Protein AF-A0A7C5S6C6-F1 (afdb_monomer)

Solvent-accessible surface area (backbone atoms only — not comparable to full-atom values): 8874 Å² total; per-residue (Å²): 137,64,98,47,70,66,60,49,56,52,47,63,72,29,75,69,45,47,55,55,56,76,77,46,96,75,89,85,84,85,87,82,75,48,66,77,82,87,80,60,65,90,79,46,71,88,75,78,67,47,77,83,57,88,95,56,56,65,34,73,47,80,46,71,74,88,77,58,76,91,49,47,67,64,48,60,70,44,45,65,63,51,51,62,52,54,76,68,41,70,48,61,75,45,78,46,72,45,57,93,47,98,93,43,60,67,22,36,43,34,34,22,56,28,62,66,41,50,50,55,48,53,52,51,52,51,50,55,50,45,48,74,76,42,60,84,62,78,82,116

Radius of gyration: 17.53 Å; Cα contacts (8 Å, |Δi|>4): 117; chains: 1; bounding box: 34×35×48 Å

Sequence (140 aa):
MWQNHDDALAFHSSPFFGRFIKNSIERYTVFLEPLSSRGSWSGFNNWEFSEPLPGNELICALTRATLRKRFLFRFWCLVPSVSAEHQNHRGLLFSKGIGEYPWFEQATFSIWEDFECLDEFAYWIIIILLQAFFPALNEF

Secondary structure (DSSP, 8-state):
--SSHHHHHHHHTSHHHHHHHHT-S------------SS-BTTB----PPPPPTT---EEEEE-----GGGHHHHHHHHHHHHHHHTTSTTEEEEEE-SSSTT----EEEEESSHHHHHHHHHHHHHHHHHHH-GGGTT-

Nearest PDB structures (foldseek):
  3fgv-assembly1_B  TM=6.335E-01  e=1.336E-02  Ruegeria pomeroyi DSS-3
  1iuj-assembly1_B  TM=5.568E-01  e=5.039E-01  Thermus thermophilus
  1n5v-assembly1_B  TM=5.322E-01  e=1.886E+00  Streptomyces coelicolor A3(2)
  7r6q-assembly1_N  TM=3.445E-01  e=3.198E+00  Saccharomyces cerevisiae BY4741
  8fkp-assembly1_L9  TM=3.193E-01  e=2.994E+00  Homo sapiens

Foldseek 3Di:
DDPDPVVVVVVCPDVVVVVVVVVDPDDDDDDDAAQDDDDADVNHDPHDHDDDDPPQFKDKDKAFDDDDPVCLVLVVVCCVVVVVVVVVQAFWPDKDQDDDDSVPSGIMITMGNHPVSVVVVVVVVVVVVCCSVPVVVPPD

pLDDT: mean 83.37, std 11.15, range [41.12, 95.25]

Mean predicted aligned error: 7.11 Å

Structure (mmCIF, N/CA/C/O backbone):
data_AF-A0A7C5S6C6-F1
#
_entry.id   AF-A0A7C5S6C6-F1
#
loop_
_atom_site.group_PDB
_atom_site.id
_atom_site.type_symbol
_atom_site.label_atom_id
_atom_site.label_alt_id
_atom_site.label_comp_id
_atom_site.label_asym_id
_atom_site.label_entity_id
_atom_site.label_seq_id
_atom_site.pdbx_PDB_ins_code
_atom_site.Cartn_x
_atom_site.Cartn_y
_atom_site.Cartn_z
_atom_site.occupancy
_atom_site.B_iso_or_equiv
_atom_site.auth_seq_id
_atom_site.auth_comp_id
_atom_site.auth_asym_id
_atom_site.auth_atom_id
_atom_site.pdbx_PDB_model_num
ATOM 1 N N . MET A 1 1 ? 10.878 3.342 -5.899 1.00 79.44 1 MET A N 1
ATOM 2 C CA . MET A 1 1 ? 10.131 4.292 -6.743 1.00 79.44 1 MET A CA 1
ATOM 3 C C . MET A 1 1 ? 10.914 4.466 -8.019 1.00 79.44 1 MET A C 1
ATOM 5 O O . MET A 1 1 ? 12.136 4.534 -7.943 1.00 79.44 1 MET A O 1
ATOM 9 N N . TRP A 1 2 ? 10.219 4.455 -9.145 1.00 87.62 2 TRP A N 1
ATOM 10 C CA . TRP A 1 2 ? 10.799 4.665 -10.467 1.00 87.62 2 TRP A CA 1
ATOM 11 C C . TRP A 1 2 ? 10.545 6.109 -10.886 1.00 87.62 2 TRP A C 1
ATOM 13 O O . TRP A 1 2 ? 9.558 6.688 -10.438 1.00 87.62 2 TRP A O 1
ATOM 23 N N . GLN A 1 3 ? 11.434 6.696 -11.687 1.00 84.94 3 GLN A N 1
ATOM 24 C CA . GLN A 1 3 ? 11.218 8.054 -12.198 1.00 84.94 3 GLN A CA 1
ATOM 25 C C . GLN A 1 3 ? 10.146 8.074 -13.289 1.00 84.94 3 GLN A C 1
ATOM 27 O O . GLN A 1 3 ? 9.438 9.059 -13.442 1.00 84.94 3 GLN A O 1
ATOM 32 N N . ASN A 1 4 ? 10.024 6.980 -14.039 1.00 87.50 4 ASN A N 1
ATOM 33 C CA . ASN A 1 4 ? 9.043 6.807 -15.099 1.00 87.50 4 ASN A CA 1
ATOM 34 C C . ASN A 1 4 ? 8.668 5.320 -15.246 1.00 87.50 4 ASN A C 1
ATOM 36 O O . ASN A 1 4 ? 9.261 4.435 -14.619 1.00 87.50 4 ASN A O 1
ATOM 40 N N . HIS A 1 5 ? 7.656 5.055 -16.071 1.00 88.19 5 HIS A N 1
ATOM 41 C CA . HIS A 1 5 ? 7.146 3.709 -16.318 1.00 88.19 5 HIS A CA 1
ATOM 42 C C . HIS A 1 5 ? 8.169 2.799 -17.024 1.00 88.19 5 HIS A C 1
ATOM 44 O O . HIS A 1 5 ? 8.272 1.617 -16.689 1.00 88.19 5 HIS A O 1
ATOM 50 N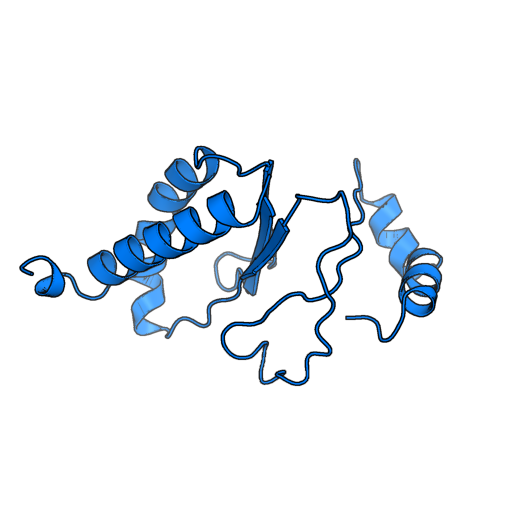 N . ASP A 1 6 ? 8.966 3.343 -17.945 1.00 92.62 6 ASP A N 1
ATOM 51 C CA . ASP A 1 6 ? 9.932 2.573 -18.736 1.00 92.62 6 ASP A CA 1
ATOM 52 C C . ASP A 1 6 ? 11.052 1.984 -17.869 1.00 92.62 6 ASP A C 1
ATOM 54 O O . ASP A 1 6 ? 11.424 0.820 -18.042 1.00 92.62 6 ASP A O 1
ATOM 58 N N . ASP A 1 7 ? 11.532 2.730 -16.870 1.00 93.38 7 ASP A N 1
ATOM 59 C CA . ASP A 1 7 ? 12.521 2.238 -15.906 1.00 93.38 7 ASP A CA 1
ATOM 60 C C . ASP A 1 7 ? 11.990 1.024 -15.124 1.00 93.38 7 ASP A C 1
ATOM 62 O O . ASP A 1 7 ? 12.716 0.054 -14.873 1.00 93.38 7 ASP A O 1
ATOM 66 N N . ALA A 1 8 ? 10.701 1.047 -14.769 1.00 92.56 8 ALA A N 1
ATOM 67 C CA . ALA A 1 8 ? 10.052 -0.063 -14.087 1.00 92.56 8 ALA A CA 1
ATOM 68 C C . ALA A 1 8 ? 9.987 -1.307 -14.989 1.00 92.56 8 ALA A C 1
ATOM 70 O O . ALA A 1 8 ? 10.337 -2.409 -14.558 1.00 92.56 8 ALA A O 1
ATOM 71 N N . LEU A 1 9 ? 9.608 -1.142 -16.259 1.00 92.56 9 LEU A N 1
ATOM 72 C CA . LEU A 1 9 ? 9.568 -2.235 -17.237 1.00 92.56 9 LEU A CA 1
ATOM 73 C C . LEU A 1 9 ? 10.962 -2.817 -17.521 1.00 92.56 9 LEU A C 1
ATOM 75 O O . LEU A 1 9 ? 11.128 -4.041 -17.609 1.00 92.56 9 LEU A O 1
ATOM 79 N N . ALA A 1 10 ? 11.982 -1.961 -17.605 1.00 94.00 10 ALA A N 1
ATOM 80 C CA . ALA A 1 10 ? 13.369 -2.378 -17.768 1.00 94.00 10 ALA A CA 1
ATOM 81 C C . ALA A 1 10 ? 13.839 -3.229 -16.577 1.00 94.00 10 ALA A C 1
ATOM 83 O O . ALA A 1 10 ? 14.442 -4.291 -16.765 1.00 94.00 10 ALA A O 1
ATOM 84 N N . PHE A 1 11 ? 13.500 -2.830 -15.347 1.00 93.31 11 PHE A N 1
ATOM 85 C CA . PHE A 1 11 ? 13.790 -3.628 -14.155 1.00 93.31 11 PHE A CA 1
ATOM 86 C C . PHE A 1 11 ? 13.070 -4.978 -14.160 1.00 93.31 11 PHE A C 1
ATOM 88 O O . PHE A 1 11 ? 13.689 -5.996 -13.842 1.00 93.31 11 PHE A O 1
ATOM 95 N N . HIS A 1 12 ? 11.799 -5.014 -14.562 1.00 91.62 12 HIS A N 1
ATOM 96 C CA . HIS A 1 12 ? 11.018 -6.252 -14.666 1.00 91.62 12 HIS A CA 1
ATOM 97 C C . HIS A 1 12 ? 11.630 -7.248 -15.658 1.00 91.62 12 HIS A C 1
ATOM 99 O O . HIS A 1 12 ? 11.553 -8.459 -15.457 1.00 91.62 12 HIS A O 1
ATOM 105 N N . SER A 1 13 ? 12.298 -6.743 -16.692 1.00 92.06 13 SER A N 1
ATOM 106 C CA . SER A 1 13 ? 13.000 -7.557 -17.690 1.00 92.06 13 SER A CA 1
ATOM 107 C C . SER A 1 13 ? 14.416 -7.963 -17.255 1.00 92.06 13 SER A C 1
ATOM 109 O O . SER A 1 13 ? 15.103 -8.700 -17.964 1.00 92.06 13 SER A O 1
ATOM 111 N N . SER A 1 14 ? 14.884 -7.499 -16.092 1.00 95.12 14 SER A N 1
ATOM 112 C CA . SER A 1 14 ? 16.253 -7.737 -15.642 1.00 95.12 14 SER A CA 1
ATOM 113 C C . SER A 1 14 ? 16.479 -9.175 -15.144 1.00 95.12 14 SER A C 1
ATOM 115 O O . SER A 1 14 ? 15.601 -9.784 -14.518 1.00 95.12 14 SER A O 1
ATOM 117 N N . PRO A 1 15 ? 17.708 -9.715 -15.283 1.00 94.50 15 PRO A N 1
ATOM 118 C CA . PRO A 1 15 ? 18.074 -10.997 -14.677 1.00 94.50 15 PRO A CA 1
ATOM 119 C C . PRO A 1 15 ? 17.927 -11.017 -13.148 1.00 94.50 15 PRO A C 1
ATOM 121 O O . PRO A 1 15 ? 17.750 -12.079 -12.549 1.00 94.50 15 PRO A O 1
ATOM 124 N N . PHE A 1 16 ? 18.018 -9.852 -12.496 1.00 93.69 16 PHE A N 1
ATOM 125 C CA . PHE A 1 16 ? 17.809 -9.723 -11.057 1.00 93.69 16 PHE A CA 1
ATOM 126 C C . PHE A 1 16 ? 16.352 -10.002 -10.688 1.00 93.69 16 PHE A C 1
ATOM 128 O O . PHE A 1 16 ? 16.106 -10.876 -9.858 1.00 93.69 16 PHE A O 1
ATOM 135 N N . PHE A 1 17 ? 15.398 -9.352 -11.358 1.00 92.62 17 PHE A N 1
ATOM 136 C CA . PHE A 1 17 ? 13.975 -9.604 -11.138 1.00 92.62 17 PHE A CA 1
ATOM 137 C C . PHE A 1 17 ? 13.584 -11.047 -11.494 1.00 92.62 17 PHE A C 1
ATOM 139 O O . PHE A 1 17 ? 12.826 -11.691 -10.767 1.00 92.62 17 PHE A O 1
ATOM 146 N N . GLY A 1 18 ? 14.215 -11.620 -12.525 1.00 92.88 18 GLY A N 1
ATOM 147 C CA . GLY A 1 18 ? 14.061 -13.031 -12.887 1.00 92.88 18 GLY A CA 1
ATOM 148 C C . GLY A 1 18 ? 14.354 -14.022 -11.748 1.00 92.88 18 GLY A C 1
ATOM 149 O O . GLY A 1 18 ? 13.773 -15.107 -11.726 1.00 92.88 18 GLY A O 1
ATOM 150 N N . ARG A 1 19 ? 15.197 -13.668 -10.765 1.00 92.88 19 ARG A N 1
ATOM 151 C CA . ARG A 1 19 ? 15.431 -14.505 -9.570 1.00 92.88 19 ARG A CA 1
ATOM 152 C C . ARG A 1 19 ? 14.219 -14.555 -8.642 1.00 92.88 19 ARG A C 1
ATOM 154 O O . ARG A 1 19 ? 13.921 -15.622 -8.116 1.00 92.88 19 ARG A O 1
ATOM 161 N N . PHE A 1 20 ? 13.505 -13.442 -8.478 1.00 90.25 20 PHE A N 1
ATOM 162 C CA . PHE A 1 20 ? 12.264 -13.408 -7.700 1.00 90.25 20 PHE A CA 1
ATOM 163 C C . PHE A 1 20 ? 11.174 -14.218 -8.390 1.00 90.25 20 PHE A C 1
ATOM 165 O O . PHE A 1 20 ? 10.506 -15.015 -7.741 1.00 90.25 20 PHE A O 1
ATOM 172 N N . ILE A 1 21 ? 11.068 -14.090 -9.719 1.00 92.06 21 ILE A N 1
ATOM 173 C CA . ILE A 1 21 ? 10.106 -14.858 -10.516 1.00 92.06 21 ILE A CA 1
ATOM 174 C C . ILE A 1 21 ? 10.303 -16.363 -10.312 1.00 92.06 21 ILE A C 1
ATOM 176 O O . ILE A 1 21 ? 9.337 -17.072 -10.043 1.00 92.06 21 ILE A O 1
ATOM 180 N N . LYS A 1 22 ? 11.548 -16.850 -10.380 1.00 93.25 22 LYS A N 1
ATOM 181 C CA . LYS A 1 22 ? 11.860 -18.278 -10.195 1.00 93.25 22 LYS A CA 1
ATOM 182 C C . LYS A 1 22 ? 11.470 -18.827 -8.819 1.00 93.25 22 LYS A C 1
ATOM 184 O O . LYS A 1 22 ? 11.183 -20.012 -8.719 1.00 93.25 22 LYS A O 1
ATOM 189 N N . ASN A 1 23 ? 11.454 -17.982 -7.790 1.00 91.12 23 ASN A N 1
ATOM 190 C CA . ASN A 1 23 ? 11.134 -18.363 -6.412 1.00 91.12 23 ASN A CA 1
ATOM 191 C C . ASN A 1 23 ? 9.693 -17.999 -6.010 1.00 91.12 23 ASN A C 1
ATOM 193 O O . ASN A 1 23 ? 9.383 -17.945 -4.822 1.00 91.12 23 ASN A O 1
ATOM 197 N N . SER A 1 24 ? 8.817 -17.722 -6.979 1.00 91.75 24 SER A N 1
ATOM 198 C CA . SER A 1 24 ? 7.428 -17.318 -6.739 1.00 91.75 24 SER A CA 1
ATOM 199 C C . SER A 1 24 ? 6.448 -18.308 -7.363 1.00 91.75 24 SER A C 1
ATOM 201 O O . SER A 1 24 ? 6.662 -18.775 -8.479 1.00 91.75 24 SER A O 1
ATOM 203 N N . ILE A 1 25 ? 5.366 -18.612 -6.644 1.00 93.06 25 ILE A N 1
ATOM 204 C CA . ILE A 1 25 ? 4.250 -19.427 -7.156 1.00 93.06 25 ILE A CA 1
ATOM 205 C C . ILE A 1 25 ? 3.249 -18.532 -7.896 1.00 93.06 25 ILE A C 1
ATOM 207 O O . ILE A 1 25 ? 2.711 -18.909 -8.932 1.00 93.06 25 ILE A O 1
ATOM 211 N N . GLU A 1 26 ? 3.050 -17.317 -7.392 1.00 91.00 26 GLU A N 1
ATOM 212 C CA . GLU A 1 26 ? 2.090 -16.352 -7.906 1.00 91.00 26 GLU A CA 1
ATOM 213 C C . GLU A 1 26 ? 2.679 -14.945 -7.829 1.00 91.00 26 GLU A C 1
ATOM 215 O O . GLU A 1 26 ? 3.522 -14.651 -6.973 1.00 91.00 26 GLU A O 1
ATOM 220 N N . ARG A 1 27 ? 2.281 -14.087 -8.771 1.00 88.56 27 ARG A N 1
ATOM 221 C CA . ARG A 1 27 ? 2.821 -12.737 -8.916 1.00 88.56 27 ARG A CA 1
ATOM 222 C C . ARG A 1 27 ? 1.744 -11.782 -9.386 1.00 88.56 27 ARG A C 1
ATOM 224 O O . ARG A 1 27 ? 1.111 -12.020 -10.409 1.00 88.56 27 ARG A O 1
ATOM 231 N N . TYR A 1 28 ? 1.675 -10.647 -8.709 1.00 88.56 28 TYR A N 1
ATOM 232 C CA . TYR A 1 28 ? 0.920 -9.483 -9.141 1.00 88.56 28 TYR A CA 1
ATOM 233 C C . TYR A 1 28 ? 1.848 -8.276 -9.146 1.00 88.56 28 TYR A C 1
ATOM 235 O O . TYR A 1 28 ? 2.742 -8.154 -8.309 1.00 88.56 28 TYR A O 1
ATOM 243 N N . THR A 1 29 ? 1.672 -7.402 -10.128 1.00 90.00 29 THR A N 1
ATOM 244 C CA . THR A 1 29 ? 2.381 -6.126 -10.216 1.00 90.00 29 THR A CA 1
ATOM 245 C C . THR A 1 29 ? 1.339 -5.034 -10.290 1.00 90.00 29 THR A C 1
ATOM 247 O O . THR A 1 29 ? 0.474 -5.075 -11.159 1.00 90.00 29 THR A O 1
ATOM 250 N N . VAL A 1 30 ? 1.447 -4.067 -9.387 1.00 90.12 30 VAL A N 1
ATOM 251 C CA . VAL A 1 30 ? 0.588 -2.889 -9.367 1.00 90.12 30 VAL A CA 1
ATOM 252 C C . VAL A 1 30 ? 1.466 -1.684 -9.671 1.00 90.12 30 VAL A C 1
ATOM 254 O O . VAL A 1 30 ? 2.443 -1.432 -8.964 1.00 90.12 30 VAL A O 1
ATOM 257 N N . PHE A 1 31 ? 1.136 -0.970 -10.743 1.00 90.00 31 PHE A N 1
ATOM 258 C CA . PHE A 1 31 ? 1.732 0.325 -11.049 1.00 90.00 31 PHE A CA 1
ATOM 259 C C . PHE A 1 31 ? 0.869 1.404 -10.415 1.00 90.00 31 PHE A C 1
ATOM 261 O O . PHE A 1 31 ? -0.353 1.361 -10.525 1.00 90.00 31 PHE A O 1
ATOM 268 N N . LEU A 1 32 ? 1.512 2.328 -9.710 1.00 91.12 32 LEU A N 1
ATOM 269 C CA . LEU A 1 32 ? 0.838 3.319 -8.887 1.00 91.12 32 LEU A CA 1
ATOM 270 C C . LEU A 1 32 ? 1.378 4.699 -9.199 1.00 91.12 32 LEU A C 1
ATOM 272 O O . LEU A 1 32 ? 2.593 4.885 -9.288 1.00 91.12 32 LEU A O 1
ATOM 276 N N . GLU A 1 33 ? 0.458 5.648 -9.270 1.00 89.94 33 GLU A N 1
ATOM 277 C CA . GLU A 1 33 ? 0.753 7.070 -9.260 1.00 89.94 33 GLU A CA 1
ATOM 278 C C . GLU A 1 33 ? 0.345 7.640 -7.899 1.00 89.94 33 GLU A C 1
ATOM 280 O O . GLU A 1 33 ? -0.705 7.268 -7.360 1.00 89.94 33 GLU A O 1
ATOM 285 N N . PRO A 1 34 ? 1.181 8.483 -7.276 1.00 92.38 34 PRO A N 1
ATOM 286 C CA . PRO A 1 34 ? 0.857 9.032 -5.973 1.00 92.38 34 PRO A CA 1
ATOM 287 C C . PRO A 1 34 ? -0.285 10.045 -6.115 1.00 92.38 34 PRO A C 1
ATOM 289 O O . PRO A 1 34 ? -0.167 11.026 -6.839 1.00 92.38 34 PRO A O 1
ATOM 292 N N . LEU A 1 35 ? -1.374 9.835 -5.378 1.00 93.06 35 LEU A N 1
ATOM 293 C CA . LEU A 1 35 ? -2.499 10.782 -5.325 1.00 93.06 35 LEU A CA 1
ATOM 294 C C . LEU A 1 35 ? -2.359 11.773 -4.164 1.00 93.06 35 LEU A C 1
ATOM 296 O O . LEU A 1 35 ? -2.750 12.931 -4.248 1.00 93.06 35 LEU A O 1
ATOM 300 N N . SER A 1 36 ? -1.810 11.311 -3.041 1.00 91.56 36 SER A N 1
ATOM 301 C CA . SER A 1 36 ? -1.583 12.135 -1.856 1.00 91.56 36 SER A CA 1
ATOM 302 C C . SER A 1 36 ? -0.530 11.508 -0.944 1.00 91.56 36 SER A C 1
ATOM 304 O O . SER A 1 36 ? -0.182 10.333 -1.070 1.00 91.56 36 SER A O 1
ATOM 306 N N . SER A 1 37 ? -0.009 12.298 -0.005 1.00 90.88 37 SER A N 1
ATOM 307 C CA . SER A 1 37 ? 0.879 11.820 1.055 1.00 90.88 37 SER A CA 1
ATOM 308 C C . SER A 1 37 ? 0.550 12.522 2.363 1.00 90.88 37 SER A C 1
ATOM 310 O O . SER A 1 37 ? 0.322 13.730 2.396 1.00 90.88 37 SER A O 1
ATOM 312 N N . ARG A 1 38 ? 0.596 11.772 3.465 1.00 87.50 38 ARG A N 1
ATOM 313 C CA . ARG A 1 38 ? 0.538 12.308 4.828 1.00 87.50 38 ARG A CA 1
ATOM 314 C C . ARG A 1 38 ? 1.870 12.019 5.522 1.00 87.50 38 ARG A C 1
ATOM 316 O O . ARG A 1 38 ? 2.259 10.865 5.676 1.00 87.50 38 ARG A O 1
ATOM 323 N N . GLY A 1 39 ? 2.577 13.070 5.939 1.00 84.88 39 GLY A N 1
ATOM 324 C CA . GLY A 1 39 ? 3.922 12.958 6.515 1.00 84.8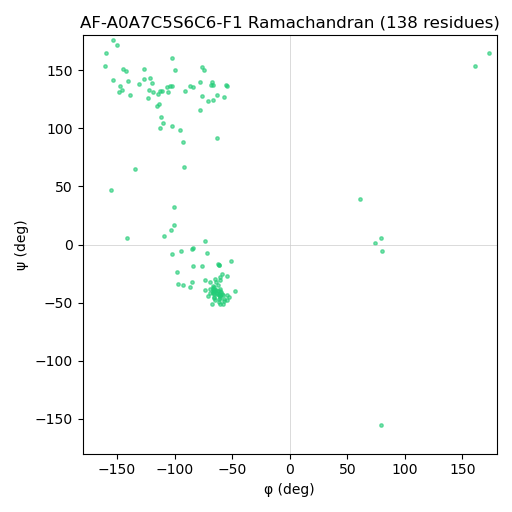8 39 GLY A CA 1
ATOM 325 C C . GLY A 1 39 ? 5.022 12.777 5.462 1.00 84.88 39 GLY A C 1
ATOM 326 O O . GLY A 1 39 ? 4.870 13.200 4.317 1.00 84.88 39 GLY A O 1
ATOM 327 N N . SER A 1 40 ? 6.149 12.180 5.865 1.00 81.50 40 SER A N 1
ATOM 328 C CA . SER A 1 40 ? 7.291 11.915 4.983 1.00 81.50 40 SER A CA 1
ATOM 329 C C . SER A 1 40 ? 7.632 10.430 4.920 1.00 81.50 40 SER A C 1
ATOM 331 O O . SER A 1 40 ? 7.588 9.696 5.912 1.00 81.50 40 SER A O 1
ATOM 333 N N . TRP A 1 41 ? 8.038 9.984 3.738 1.00 81.19 41 TRP A N 1
ATOM 334 C CA . TRP A 1 41 ? 8.490 8.626 3.492 1.00 81.19 41 TRP A CA 1
ATOM 335 C C . TRP A 1 41 ? 10.011 8.540 3.651 1.00 81.19 41 TRP A C 1
ATOM 337 O O . TRP A 1 41 ? 10.777 8.712 2.716 1.00 81.19 41 TRP A O 1
ATOM 347 N N . SER A 1 42 ? 10.496 8.295 4.864 1.00 78.44 42 SER A N 1
ATOM 348 C CA . SER A 1 42 ? 11.941 8.260 5.200 1.00 78.44 42 SER A CA 1
ATOM 349 C C . SER A 1 42 ? 12.614 9.597 4.927 1.00 78.44 42 SER A C 1
ATOM 351 O O . SER A 1 42 ? 13.733 9.648 4.432 1.00 78.44 42 SER A O 1
ATOM 353 N N . GLY A 1 43 ? 11.911 10.689 5.224 1.00 81.12 43 GLY A N 1
ATOM 354 C CA . GLY A 1 43 ? 12.374 12.028 4.879 1.00 81.12 43 GLY A CA 1
ATOM 355 C C . GLY A 1 43 ? 12.121 12.417 3.422 1.00 81.12 43 GLY A C 1
ATOM 356 O O . GLY A 1 43 ? 12.320 13.577 3.091 1.00 81.12 43 GLY A O 1
ATOM 357 N N . PHE A 1 44 ? 11.625 11.513 2.570 1.00 83.50 44 PHE A N 1
ATOM 358 C CA . PHE A 1 44 ? 11.135 11.874 1.243 1.00 83.50 44 PHE A CA 1
ATOM 359 C C . PHE A 1 44 ? 9.760 12.546 1.340 1.00 83.50 44 PHE A C 1
ATOM 361 O O . PHE A 1 44 ? 8.836 12.006 1.952 1.00 83.50 44 PHE A O 1
ATOM 368 N N . ASN A 1 45 ? 9.626 13.721 0.736 1.00 84.00 45 ASN A N 1
ATOM 369 C CA . ASN A 1 45 ? 8.395 14.514 0.694 1.00 84.00 45 ASN A CA 1
ATOM 370 C C . ASN A 1 45 ? 8.168 15.216 -0.659 1.00 84.00 45 ASN A C 1
ATOM 372 O O . ASN A 1 45 ? 7.207 15.969 -0.789 1.00 84.00 45 ASN A O 1
ATOM 376 N N . ASN A 1 46 ? 9.018 14.958 -1.655 1.00 88.56 46 ASN A N 1
ATOM 377 C CA . ASN A 1 46 ? 8.964 15.597 -2.970 1.00 88.56 46 ASN A CA 1
ATOM 378 C C . ASN A 1 46 ? 8.121 14.757 -3.934 1.00 88.56 46 ASN A C 1
ATOM 380 O O . ASN A 1 46 ? 8.649 14.139 -4.855 1.00 88.56 46 ASN A O 1
ATOM 384 N N . TRP A 1 47 ? 6.822 14.674 -3.663 1.00 87.75 47 TRP A N 1
ATOM 385 C CA . TRP A 1 47 ? 5.880 13.940 -4.503 1.00 87.75 47 TRP A CA 1
ATOM 386 C C . TRP A 1 47 ? 5.402 14.798 -5.674 1.00 87.75 47 TRP A C 1
ATOM 388 O O . TRP A 1 47 ? 5.025 15.953 -5.483 1.00 87.75 47 TRP A O 1
ATOM 398 N N . GLU A 1 48 ? 5.363 14.206 -6.863 1.00 90.38 48 GLU A N 1
ATOM 399 C CA . GLU A 1 48 ? 4.617 14.727 -8.008 1.00 90.38 48 GLU A CA 1
ATOM 400 C C . GLU A 1 48 ? 3.261 14.025 -8.020 1.00 90.38 48 GLU A C 1
ATOM 402 O O . GLU A 1 48 ? 3.182 12.863 -8.406 1.00 90.38 48 GLU A O 1
ATOM 407 N N . PHE A 1 49 ? 2.224 14.681 -7.491 1.00 92.62 49 PHE A N 1
ATOM 408 C CA . PHE A 1 49 ? 0.899 14.071 -7.390 1.00 92.62 49 PHE A CA 1
ATOM 409 C C . PHE A 1 49 ? 0.168 14.083 -8.734 1.00 92.62 49 PHE A C 1
ATOM 411 O O . PHE A 1 49 ? 0.202 15.083 -9.452 1.00 92.62 49 PHE A O 1
ATOM 418 N N . SER A 1 50 ? -0.518 12.981 -9.022 1.00 90.81 50 SER A N 1
ATOM 419 C CA . SER A 1 50 ? -1.406 12.831 -10.173 1.00 90.81 50 SER A CA 1
ATOM 420 C C . SER A 1 50 ? -2.868 12.961 -9.754 1.00 90.81 50 SER A C 1
ATOM 422 O O . SER A 1 50 ? -3.225 12.754 -8.593 1.00 90.81 50 SER A O 1
ATOM 424 N N . GLU A 1 51 ? -3.726 13.248 -10.728 1.00 90.44 51 GLU A N 1
ATOM 425 C CA . GLU A 1 51 ? -5.173 13.123 -10.564 1.00 90.44 51 GLU A CA 1
ATOM 426 C C . GLU A 1 51 ? -5.605 11.647 -10.621 1.00 90.44 51 GLU A C 1
ATOM 428 O O . GLU A 1 51 ? -4.949 10.837 -11.287 1.00 90.44 51 GLU A O 1
ATOM 433 N N . PRO A 1 52 ? -6.719 11.272 -9.968 1.00 86.88 52 PRO A N 1
ATOM 434 C CA . PRO A 1 52 ? -7.280 9.933 -10.091 1.00 86.88 52 PRO A CA 1
ATOM 435 C C . PRO A 1 52 ? -7.551 9.560 -11.552 1.00 86.88 52 PRO A C 1
ATOM 437 O O . PRO A 1 52 ? -8.086 10.352 -12.332 1.00 86.88 52 PRO A O 1
ATOM 440 N N . LEU A 1 53 ? -7.211 8.323 -11.920 1.00 86.31 53 LEU A N 1
ATOM 441 C CA . LEU A 1 53 ? -7.472 7.808 -13.260 1.00 86.31 53 LEU A CA 1
ATOM 442 C C . LEU A 1 53 ? -8.992 7.684 -13.486 1.00 86.31 53 LEU A C 1
ATOM 444 O O . LEU A 1 53 ? -9.660 6.985 -12.720 1.00 86.31 53 LEU A O 1
ATOM 448 N N . PRO A 1 54 ? -9.557 8.305 -14.540 1.00 87.19 54 PRO A N 1
ATOM 449 C CA . PRO A 1 54 ? -10.988 8.222 -14.810 1.00 87.19 54 PRO A CA 1
ATOM 450 C C . PRO A 1 54 ? -11.461 6.770 -14.955 1.00 87.19 54 PRO A C 1
ATOM 452 O O . PRO A 1 54 ? -10.921 6.012 -15.760 1.00 87.19 54 PRO A O 1
ATOM 455 N N . GLY A 1 55 ? -12.489 6.394 -14.191 1.00 88.12 55 GLY A N 1
ATOM 456 C CA . GLY A 1 55 ? -13.062 5.044 -14.208 1.00 88.12 55 GLY A CA 1
ATOM 457 C C . GLY A 1 55 ? -12.285 3.993 -13.408 1.00 88.12 55 GLY A C 1
ATOM 458 O O . GLY A 1 55 ? -12.653 2.822 -13.460 1.00 88.12 55 GLY A O 1
ATOM 459 N N . ASN A 1 56 ? -11.236 4.381 -12.675 1.00 88.81 56 ASN A N 1
ATOM 460 C CA . ASN A 1 56 ? -10.573 3.518 -11.704 1.00 88.81 56 ASN A CA 1
ATOM 461 C C . ASN A 1 56 ? -10.849 4.019 -10.283 1.00 88.81 56 ASN A C 1
ATOM 463 O O . ASN A 1 56 ? -10.270 5.010 -9.844 1.00 88.81 56 ASN A O 1
ATOM 467 N N . GLU A 1 57 ? -11.729 3.318 -9.577 1.00 90.19 57 GLU A N 1
ATOM 468 C CA . GLU A 1 57 ? -12.096 3.648 -8.197 1.00 90.19 57 GLU A CA 1
ATOM 469 C C . GLU A 1 57 ? -11.104 3.063 -7.184 1.00 90.19 57 GLU A C 1
ATOM 471 O O . GLU A 1 57 ? -10.992 3.580 -6.078 1.00 90.19 57 GLU A O 1
ATOM 476 N N . LEU A 1 58 ? -10.307 2.060 -7.579 1.00 94.38 58 LEU A N 1
ATOM 477 C CA . LEU A 1 58 ? -9.399 1.371 -6.669 1.00 94.38 58 LEU A CA 1
ATOM 478 C C . LEU A 1 58 ? -8.336 2.310 -6.107 1.00 94.38 58 LEU A C 1
ATOM 480 O O . LEU A 1 58 ? -7.559 2.924 -6.846 1.00 94.38 58 LEU A O 1
ATOM 484 N N . ILE A 1 59 ? -8.209 2.309 -4.782 1.00 94.56 59 ILE A N 1
ATOM 485 C CA . ILE A 1 59 ? -7.186 3.077 -4.079 1.00 94.56 59 ILE A CA 1
ATOM 486 C C . ILE A 1 59 ? -6.179 2.143 -3.428 1.00 94.56 59 ILE A C 1
ATOM 488 O O . ILE A 1 59 ? -6.516 1.197 -2.721 1.00 94.56 59 ILE A O 1
ATOM 492 N N . CYS A 1 60 ? -4.901 2.442 -3.634 1.00 94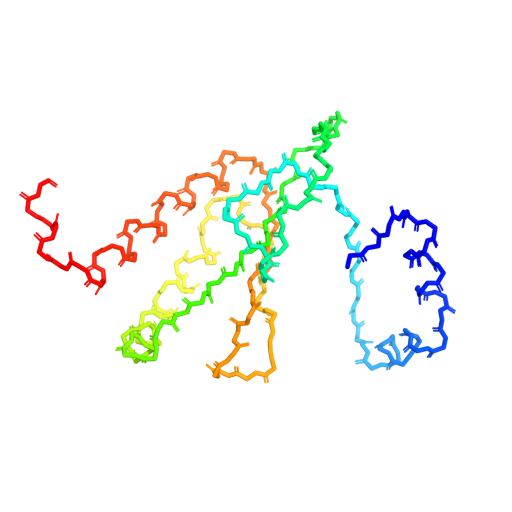.88 60 CYS A N 1
ATOM 493 C CA . CYS A 1 60 ? -3.817 1.764 -2.943 1.00 94.88 60 CYS A CA 1
ATOM 494 C C . CYS A 1 60 ? -3.222 2.676 -1.873 1.00 94.88 60 CYS A C 1
ATOM 496 O O . CYS A 1 60 ? -2.856 3.817 -2.150 1.00 94.88 60 CYS A O 1
ATOM 498 N N . ALA A 1 61 ? -3.063 2.151 -0.660 1.00 93.25 61 ALA A N 1
ATOM 499 C CA . ALA A 1 61 ? -2.417 2.856 0.437 1.00 93.25 61 ALA A CA 1
ATOM 500 C C . ALA A 1 61 ? -1.116 2.159 0.832 1.00 93.25 61 ALA A C 1
ATOM 502 O O . ALA A 1 61 ? -1.084 0.948 1.080 1.00 93.25 61 ALA A O 1
ATOM 503 N N . LEU A 1 62 ? -0.047 2.951 0.913 1.00 90.88 62 LEU A N 1
ATOM 504 C CA . LEU A 1 62 ? 1.249 2.535 1.425 1.00 90.88 62 LEU A CA 1
ATOM 505 C C . LEU A 1 62 ? 1.520 3.276 2.738 1.00 90.88 62 LEU A C 1
ATOM 507 O O . LEU A 1 62 ? 1.921 4.439 2.752 1.00 90.88 62 LEU A O 1
ATOM 511 N N . THR A 1 63 ? 1.296 2.588 3.851 1.00 86.50 63 THR A N 1
ATOM 512 C CA . THR A 1 63 ? 1.378 3.168 5.193 1.00 86.50 63 THR A CA 1
ATOM 513 C C . THR A 1 63 ? 2.663 2.737 5.858 1.00 86.50 63 THR A C 1
ATOM 515 O O . THR A 1 63 ? 3.014 1.562 5.832 1.00 86.50 63 THR A O 1
ATOM 518 N N . ARG A 1 64 ? 3.364 3.657 6.517 1.00 84.12 64 ARG A N 1
ATOM 519 C CA . ARG A 1 64 ? 4.548 3.302 7.294 1.00 84.12 64 ARG A CA 1
ATOM 520 C C . ARG A 1 64 ? 4.592 4.046 8.612 1.00 84.12 64 ARG A C 1
ATOM 522 O O . ARG A 1 64 ? 4.519 5.270 8.642 1.00 84.12 64 ARG A O 1
ATOM 529 N N . ALA A 1 65 ? 4.782 3.299 9.693 1.00 76.25 65 ALA A N 1
ATOM 530 C CA . ALA A 1 65 ? 4.886 3.841 11.037 1.00 76.25 65 ALA A CA 1
ATOM 531 C C . ALA A 1 65 ? 6.309 3.680 11.580 1.00 76.25 65 ALA A C 1
ATOM 533 O O . ALA A 1 65 ? 6.884 2.593 11.548 1.00 76.25 65 ALA A O 1
ATOM 534 N N . THR A 1 66 ? 6.863 4.759 12.138 1.00 74.06 66 THR A N 1
ATOM 535 C CA . THR A 1 66 ? 8.083 4.694 12.951 1.00 74.06 66 THR A CA 1
ATOM 536 C C . THR A 1 66 ? 7.687 4.770 14.418 1.00 74.06 66 THR A C 1
ATOM 538 O O . THR A 1 66 ? 7.396 5.845 14.945 1.00 74.06 66 THR A O 1
ATOM 541 N N . LEU A 1 67 ? 7.676 3.626 15.099 1.00 73.75 67 LEU A N 1
ATOM 542 C CA . LEU A 1 67 ? 7.336 3.559 16.517 1.00 73.75 67 LEU A CA 1
ATOM 543 C C . LEU A 1 67 ? 8.569 3.807 17.387 1.00 73.75 67 LEU A C 1
ATOM 545 O O . LEU A 1 67 ? 9.649 3.259 17.161 1.00 73.75 67 LEU A O 1
ATOM 549 N N . ARG A 1 68 ? 8.413 4.616 18.442 1.00 76.88 68 ARG A N 1
ATOM 550 C CA . ARG A 1 68 ? 9.464 4.741 19.464 1.00 76.88 68 ARG A CA 1
ATOM 551 C C . ARG A 1 68 ? 9.575 3.421 20.225 1.00 76.88 68 ARG A C 1
ATOM 553 O O . ARG A 1 68 ? 8.556 2.864 20.620 1.00 76.88 68 ARG A O 1
ATOM 560 N N . LYS A 1 69 ? 10.803 2.985 20.536 1.00 77.19 69 LYS A N 1
ATOM 561 C CA . LYS A 1 69 ? 11.085 1.687 21.188 1.00 77.19 69 LYS A CA 1
ATOM 562 C C . LYS A 1 69 ? 10.209 1.392 22.414 1.00 77.19 69 LYS A C 1
ATOM 564 O O . LYS A 1 69 ? 9.717 0.282 22.560 1.00 77.19 69 LYS A O 1
ATOM 569 N N . ARG A 1 70 ? 9.951 2.405 23.251 1.00 81.88 70 ARG A N 1
ATOM 570 C CA . ARG A 1 70 ? 9.105 2.290 24.457 1.00 81.88 70 ARG A CA 1
ATOM 571 C C . ARG A 1 70 ? 7.643 1.897 24.191 1.00 81.88 70 ARG A C 1
ATOM 573 O O . ARG A 1 70 ? 6.957 1.490 25.117 1.00 81.88 70 ARG A O 1
ATOM 580 N N . PHE A 1 71 ? 7.162 2.047 22.958 1.00 77.69 71 PHE A N 1
ATOM 581 C CA . PHE A 1 71 ? 5.789 1.735 22.557 1.00 77.69 71 PHE A CA 1
ATOM 582 C C . PHE A 1 71 ? 5.663 0.399 21.814 1.00 77.69 71 PHE A C 1
ATOM 584 O O . PHE A 1 71 ? 4.543 -0.058 21.613 1.00 77.69 71 PHE A O 1
ATOM 591 N N . LEU A 1 72 ? 6.780 -0.249 21.454 1.00 77.06 72 LEU A N 1
ATOM 592 C CA . LEU A 1 72 ? 6.778 -1.479 20.652 1.00 77.06 72 LEU A CA 1
ATOM 593 C C . LEU A 1 72 ? 6.024 -2.624 21.327 1.00 77.06 72 LEU A C 1
ATOM 595 O O . LEU A 1 72 ? 5.224 -3.282 20.678 1.00 77.06 72 LEU A O 1
ATOM 599 N N . PHE A 1 73 ? 6.221 -2.823 22.633 1.00 80.12 73 PHE A N 1
ATOM 600 C CA .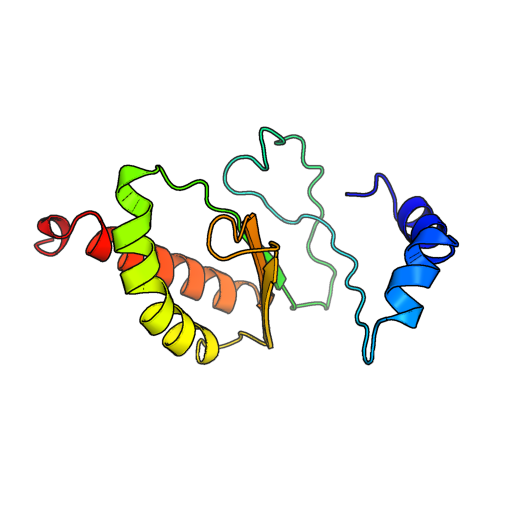 PHE A 1 73 ? 5.543 -3.902 23.353 1.00 80.12 73 PHE A CA 1
ATOM 601 C C . PHE A 1 73 ? 4.017 -3.742 23.325 1.00 80.12 73 PHE A C 1
ATOM 603 O O . PHE A 1 73 ? 3.305 -4.662 22.937 1.00 80.12 73 PHE A O 1
ATOM 610 N N . ARG A 1 74 ? 3.511 -2.547 23.666 1.00 78.75 74 ARG A N 1
ATOM 611 C CA . ARG A 1 74 ? 2.067 -2.255 23.631 1.00 78.75 74 ARG A CA 1
ATOM 612 C C . ARG A 1 74 ? 1.509 -2.369 22.216 1.00 78.75 74 ARG A C 1
ATOM 614 O O . ARG A 1 74 ? 0.426 -2.913 22.049 1.00 78.75 74 ARG A O 1
ATOM 621 N N . PHE A 1 75 ? 2.260 -1.901 21.218 1.00 77.62 75 PHE A N 1
ATOM 622 C CA . PHE A 1 75 ? 1.891 -2.063 19.817 1.00 77.62 75 PHE A CA 1
ATOM 623 C C . PHE A 1 75 ? 1.733 -3.543 19.455 1.00 77.62 75 PHE A C 1
ATOM 625 O O . PHE A 1 75 ? 0.680 -3.932 18.970 1.00 77.62 75 PHE A O 1
ATOM 632 N N . TRP A 1 76 ? 2.718 -4.390 19.761 1.00 77.00 76 TRP A N 1
ATOM 633 C CA . TRP A 1 76 ? 2.659 -5.820 19.443 1.00 77.00 76 TRP A CA 1
ATOM 634 C C . TRP A 1 76 ? 1.551 -6.575 20.166 1.00 77.00 76 TRP A C 1
ATOM 636 O O . TRP A 1 76 ? 1.000 -7.505 19.591 1.00 77.00 76 TRP A O 1
ATOM 646 N N . CYS A 1 77 ? 1.185 -6.180 21.386 1.00 79.75 77 CYS A N 1
ATOM 647 C CA . CYS A 1 77 ? 0.003 -6.739 22.043 1.00 79.75 77 CYS A CA 1
ATOM 648 C C . CYS A 1 77 ? -1.301 -6.379 21.310 1.00 79.75 77 CYS A C 1
ATOM 650 O O . CYS A 1 77 ? -2.253 -7.148 21.370 1.00 79.75 77 CYS A O 1
ATOM 652 N N . LEU A 1 78 ? -1.340 -5.230 20.629 1.00 77.56 78 LEU A N 1
ATOM 653 C CA . LEU A 1 78 ? -2.508 -4.728 19.904 1.00 77.56 78 LEU A CA 1
ATOM 654 C C . LEU A 1 78 ? -2.631 -5.302 18.483 1.00 77.56 78 LEU A C 1
ATOM 656 O O . LEU A 1 78 ? -3.737 -5.475 17.979 1.00 77.56 78 LEU A O 1
ATOM 660 N N . VAL A 1 79 ? -1.501 -5.588 17.822 1.00 74.12 79 VAL A N 1
ATOM 661 C CA . VAL A 1 79 ? -1.467 -6.035 16.416 1.00 74.12 79 VAL A CA 1
ATOM 662 C C . VAL A 1 79 ? -2.384 -7.237 16.144 1.00 74.12 79 VAL A C 1
ATOM 664 O O . VAL A 1 79 ? -3.105 -7.175 15.152 1.00 74.12 79 VAL A O 1
ATOM 667 N N . PRO A 1 80 ? -2.428 -8.305 16.968 1.00 73.25 80 PRO A N 1
ATOM 668 C CA . PRO A 1 80 ? -3.273 -9.461 16.678 1.00 73.25 80 PRO A CA 1
ATOM 669 C C . PRO A 1 80 ? -4.765 -9.123 16.601 1.00 73.25 80 PRO A C 1
ATOM 671 O O . PRO A 1 80 ? -5.434 -9.570 15.672 1.00 73.25 80 PRO A O 1
ATOM 674 N N . SER A 1 81 ? -5.283 -8.319 17.538 1.00 76.75 81 SER A N 1
ATOM 675 C CA . SER A 1 81 ? -6.703 -7.947 17.554 1.00 76.75 81 SER A CA 1
ATOM 676 C C . SER A 1 81 ? -7.043 -7.000 16.408 1.00 76.75 81 SER A C 1
ATOM 678 O O . SER A 1 81 ? -8.013 -7.227 15.694 1.00 76.75 81 SER A O 1
ATOM 680 N N . VAL A 1 82 ? -6.196 -5.994 16.174 1.00 74.69 82 VAL A N 1
ATOM 681 C CA . VAL A 1 82 ? -6.384 -5.029 15.083 1.00 74.69 82 VAL A CA 1
ATOM 682 C C . VAL A 1 82 ? -6.281 -5.705 13.721 1.00 74.69 82 VAL A C 1
ATOM 684 O O . VAL A 1 82 ? -7.059 -5.392 12.835 1.00 74.69 82 VAL A O 1
ATOM 687 N N . SER A 1 83 ? -5.359 -6.652 13.541 1.00 71.00 83 SER A N 1
ATOM 688 C CA . SER A 1 83 ? -5.194 -7.388 12.282 1.00 71.00 83 SER A CA 1
ATOM 689 C C . SER A 1 83 ? -6.399 -8.280 11.969 1.00 71.00 83 SER A C 1
ATOM 691 O O . SER A 1 83 ? -6.809 -8.375 10.813 1.00 71.00 83 SER A O 1
ATOM 693 N N . ALA A 1 84 ? -7.001 -8.901 12.990 1.00 73.81 84 ALA A N 1
ATOM 694 C CA . ALA A 1 84 ? -8.218 -9.694 12.822 1.00 73.81 84 ALA A CA 1
ATOM 695 C C . ALA A 1 84 ? -9.424 -8.828 12.419 1.00 73.81 84 ALA A C 1
ATOM 697 O O . ALA A 1 84 ? -10.221 -9.231 11.573 1.00 73.81 84 ALA A O 1
ATOM 698 N N . GLU A 1 85 ? -9.547 -7.631 12.993 1.00 75.12 85 GLU A N 1
ATOM 699 C CA . GLU A 1 85 ? -10.609 -6.680 12.649 1.00 75.12 85 GLU A CA 1
ATOM 700 C C . GLU A 1 85 ? -10.367 -6.029 11.276 1.00 75.12 85 GLU A C 1
ATOM 702 O O . GLU A 1 85 ? -11.287 -5.931 10.468 1.00 75.12 85 GLU A O 1
ATOM 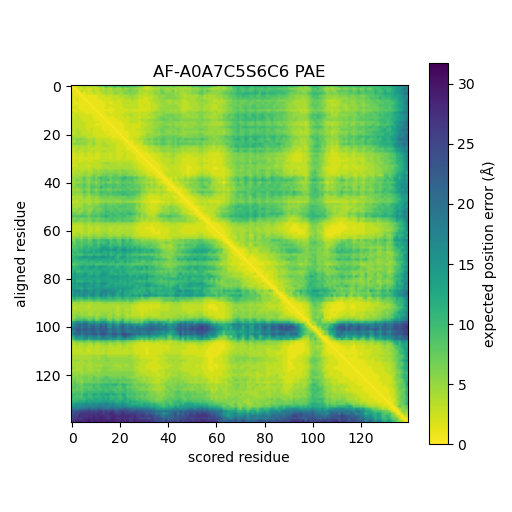707 N N . HIS A 1 86 ? -9.105 -5.713 10.960 1.00 71.25 86 HIS A N 1
ATOM 708 C CA . HIS A 1 86 ? -8.659 -5.149 9.680 1.00 71.25 86 HIS A CA 1
ATOM 709 C C . HIS A 1 86 ? -9.081 -6.000 8.482 1.00 71.25 86 HIS A C 1
ATOM 711 O O . HIS A 1 86 ? -9.587 -5.469 7.501 1.00 71.25 86 HIS A O 1
ATOM 717 N N . GLN A 1 87 ? -8.941 -7.326 8.571 1.00 71.06 87 GLN A N 1
ATOM 718 C CA . GLN A 1 87 ? -9.317 -8.242 7.484 1.00 71.06 87 GLN A CA 1
ATOM 719 C C . GLN A 1 87 ? -10.811 -8.214 7.131 1.00 71.06 87 GLN A C 1
ATOM 721 O O . GLN A 1 87 ? -11.178 -8.686 6.060 1.00 71.06 87 GLN A O 1
ATOM 726 N N . ASN A 1 88 ? -11.658 -7.674 8.009 1.00 76.44 88 ASN A N 1
ATOM 727 C CA . ASN A 1 88 ? -13.104 -7.603 7.816 1.00 76.44 88 ASN A CA 1
ATOM 728 C C . ASN A 1 88 ? -13.597 -6.174 7.543 1.00 76.44 88 ASN A C 1
ATOM 730 O O . ASN A 1 88 ? -14.808 -5.948 7.515 1.00 76.44 88 ASN A O 1
ATOM 734 N N . HIS A 1 89 ? -12.692 -5.205 7.364 1.00 82.56 89 HIS A N 1
ATOM 735 C CA . HIS A 1 89 ? -13.097 -3.835 7.082 1.00 82.56 89 HIS A CA 1
ATOM 736 C C . HIS A 1 89 ? -13.725 -3.740 5.690 1.00 82.56 89 HIS A C 1
ATOM 738 O O . HIS A 1 89 ? -13.233 -4.321 4.719 1.00 82.56 89 HIS A O 1
ATOM 744 N N . ARG A 1 90 ? -14.820 -2.984 5.595 1.00 89.44 90 ARG A N 1
ATOM 745 C CA . ARG A 1 90 ? -15.519 -2.750 4.332 1.00 89.44 90 ARG A CA 1
ATOM 746 C C . ARG A 1 90 ? -14.550 -2.195 3.284 1.00 89.44 90 ARG A C 1
ATOM 748 O O . ARG A 1 90 ? -13.739 -1.324 3.596 1.00 89.44 90 ARG A O 1
ATOM 755 N N . GLY A 1 91 ? -14.648 -2.729 2.069 1.00 92.50 91 GLY A N 1
ATOM 756 C CA . GLY A 1 91 ? -13.887 -2.280 0.909 1.00 92.50 91 GLY A CA 1
ATOM 757 C C . GLY A 1 91 ? -12.410 -2.668 0.895 1.00 92.50 91 GLY A C 1
ATOM 758 O O . GLY A 1 91 ? -11.717 -2.302 -0.049 1.00 92.50 91 GLY A O 1
ATOM 759 N N . LEU A 1 92 ? -11.892 -3.402 1.888 1.00 93.81 92 LEU A N 1
ATOM 760 C CA . LEU A 1 92 ? -10.516 -3.900 1.847 1.00 93.81 92 LEU A CA 1
ATOM 761 C C . LEU A 1 92 ? -10.411 -5.121 0.922 1.00 93.81 92 LEU A C 1
ATOM 763 O O . LEU A 1 92 ? -10.942 -6.188 1.220 1.00 93.81 92 LEU A O 1
ATOM 767 N N . LEU A 1 93 ? -9.650 -4.993 -0.165 1.00 92.94 93 LEU A N 1
ATOM 768 C CA . LEU A 1 93 ? -9.441 -6.068 -1.144 1.00 92.94 93 LEU A CA 1
ATOM 769 C C . LEU A 1 93 ? -8.144 -6.842 -0.902 1.00 92.94 93 LEU A C 1
ATOM 771 O O . LEU A 1 93 ? -8.057 -8.042 -1.158 1.00 92.94 93 LEU A O 1
ATOM 775 N N 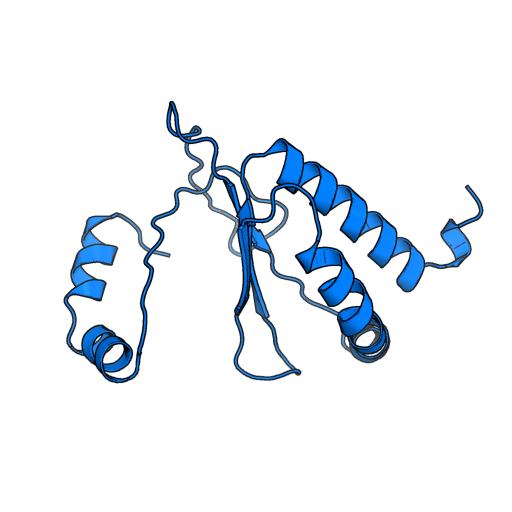. PHE A 1 94 ? -7.106 -6.153 -0.428 1.00 91.19 94 PHE A N 1
ATOM 776 C CA . PHE A 1 94 ? -5.803 -6.754 -0.167 1.00 91.19 94 PHE A CA 1
ATOM 777 C C . PHE A 1 94 ? -5.066 -5.987 0.922 1.00 91.19 94 PHE A C 1
ATOM 779 O O . PHE A 1 94 ? -5.067 -4.759 0.929 1.00 91.19 94 PHE A O 1
ATOM 786 N N . SER A 1 95 ? -4.355 -6.693 1.801 1.00 89.44 95 SER A N 1
ATOM 787 C CA . SER A 1 95 ? -3.406 -6.064 2.716 1.00 89.44 95 SER A CA 1
ATOM 788 C C . SER A 1 95 ? -2.226 -6.972 3.021 1.00 89.44 95 SER A C 1
ATOM 790 O O . SER A 1 95 ? -2.385 -8.164 3.290 1.00 89.44 95 SER A O 1
ATOM 792 N N . LYS A 1 96 ? -1.021 -6.401 3.004 1.00 86.06 96 LYS A N 1
ATOM 793 C CA . LYS A 1 96 ? 0.203 -7.112 3.353 1.00 86.06 96 LYS A CA 1
ATOM 794 C C . LYS A 1 96 ? 1.228 -6.181 3.992 1.00 86.06 96 LYS A C 1
ATOM 796 O O . LYS A 1 96 ? 1.547 -5.125 3.449 1.00 86.06 96 LYS A O 1
ATOM 801 N N . GLY A 1 97 ? 1.777 -6.610 5.126 1.00 82.44 97 GLY A N 1
ATOM 802 C CA . GLY A 1 97 ? 2.971 -6.004 5.709 1.00 82.44 97 GLY A CA 1
ATOM 803 C C . GLY A 1 97 ? 4.199 -6.239 4.824 1.00 82.44 97 GLY A C 1
ATOM 804 O O . GLY A 1 97 ? 4.397 -7.335 4.297 1.00 82.44 97 GLY A O 1
ATOM 805 N N . ILE A 1 98 ? 5.022 -5.208 4.656 1.00 80.38 98 ILE A N 1
ATOM 806 C CA . ILE A 1 98 ? 6.279 -5.218 3.908 1.00 80.38 98 ILE A CA 1
ATOM 807 C C . ILE A 1 98 ? 7.428 -5.040 4.914 1.00 80.38 98 ILE A C 1
ATOM 809 O O . ILE A 1 98 ? 7.606 -3.973 5.501 1.00 80.38 98 ILE A O 1
ATOM 813 N N . GLY A 1 99 ? 8.205 -6.103 5.125 1.00 73.69 99 GLY A N 1
ATOM 814 C CA . GLY A 1 99 ? 9.339 -6.163 6.055 1.00 73.69 99 GLY A CA 1
ATOM 815 C C . GLY A 1 99 ? 9.694 -7.614 6.399 1.00 73.69 99 GLY A C 1
ATOM 816 O O . GLY A 1 99 ? 8.843 -8.491 6.306 1.00 73.69 99 GLY A O 1
ATOM 817 N N . GLU A 1 100 ? 10.951 -7.895 6.755 1.00 58.22 100 GLU A N 1
ATOM 818 C CA . GLU A 1 100 ? 11.460 -9.280 6.838 1.00 58.22 100 GLU A CA 1
ATOM 819 C C . GLU A 1 100 ? 11.383 -9.926 8.243 1.00 58.22 100 GLU A C 1
ATOM 821 O O . GLU A 1 100 ? 11.676 -11.112 8.378 1.00 58.22 100 GLU A O 1
ATOM 826 N N . TYR A 1 101 ? 10.986 -9.211 9.310 1.00 53.56 101 TYR A N 1
ATOM 827 C CA . TYR A 1 101 ? 10.911 -9.784 10.671 1.00 53.56 101 TYR A CA 1
ATOM 828 C C . TYR A 1 101 ? 10.001 -8.963 11.616 1.00 53.56 101 TYR A C 1
ATOM 830 O O . TYR A 1 101 ? 9.943 -7.746 11.438 1.00 53.56 101 TYR A O 1
ATOM 838 N N . PRO A 1 102 ? 9.384 -9.541 12.678 1.00 52.31 102 PRO A N 1
ATOM 839 C CA . PRO A 1 102 ? 8.550 -8.836 13.678 1.00 52.31 102 PRO A CA 1
ATOM 840 C C . PRO A 1 102 ? 9.163 -7.586 14.339 1.00 52.31 102 PRO A C 1
ATOM 842 O O . PRO A 1 102 ? 8.446 -6.788 14.939 1.00 52.31 102 PRO A O 1
ATOM 845 N N . TRP A 1 103 ? 10.473 -7.363 14.207 1.00 55.31 103 TRP A N 1
ATOM 846 C CA . TRP A 1 103 ? 11.131 -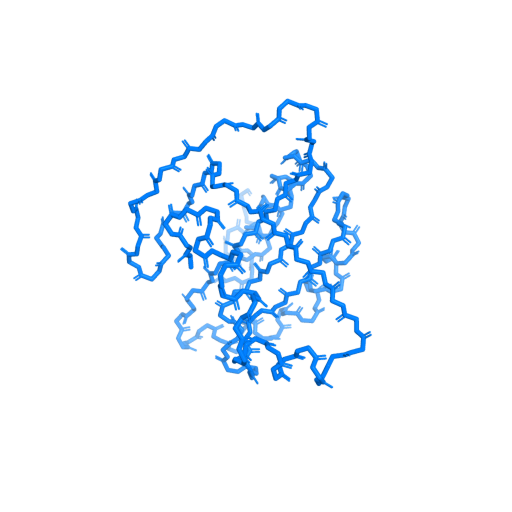6.131 14.650 1.00 55.31 103 TRP A CA 1
ATOM 847 C C . TRP A 1 103 ? 10.884 -4.935 13.706 1.00 55.31 103 TRP A C 1
ATOM 849 O O . TRP A 1 103 ? 11.091 -3.796 14.125 1.00 55.31 103 TRP A O 1
ATOM 859 N N . PHE A 1 104 ? 10.470 -5.172 12.451 1.00 57.91 104 PHE A N 1
ATOM 860 C CA . PHE A 1 104 ? 10.551 -4.207 11.349 1.00 57.91 104 PHE A CA 1
AT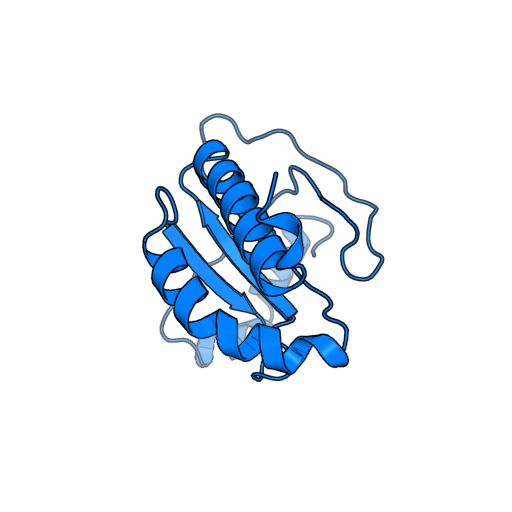OM 861 C C . PHE A 1 104 ? 9.521 -4.439 10.222 1.00 57.91 104 PHE A C 1
ATOM 863 O O . PHE A 1 104 ? 9.900 -4.387 9.052 1.00 57.91 104 PHE A O 1
ATOM 870 N N . GLU A 1 105 ? 8.232 -4.660 10.508 1.00 59.94 105 GLU A N 1
ATOM 871 C CA . GLU A 1 105 ? 7.213 -4.410 9.470 1.00 59.94 105 GLU A CA 1
ATOM 872 C C . GLU A 1 105 ? 7.244 -2.911 9.133 1.00 59.94 105 GLU A C 1
ATOM 874 O O . GLU A 1 105 ? 6.661 -2.070 9.815 1.00 59.94 105 GLU A O 1
ATOM 879 N N . GLN A 1 106 ? 8.048 -2.563 8.128 1.00 72.06 106 GLN A N 1
ATOM 880 C CA . GLN A 1 106 ? 8.377 -1.195 7.740 1.00 72.06 106 GLN A CA 1
ATOM 881 C C . GLN A 1 106 ? 7.564 -0.752 6.533 1.00 72.06 106 GLN A C 1
ATOM 883 O O . GLN A 1 106 ? 8.029 0.043 5.725 1.00 72.06 106 GLN A O 1
ATOM 888 N N . ALA A 1 107 ? 6.348 -1.257 6.425 1.00 82.56 107 ALA A N 1
ATOM 889 C CA . ALA A 1 107 ? 5.209 -0.635 5.782 1.00 82.56 107 ALA A CA 1
ATOM 890 C C . ALA A 1 107 ? 4.074 -1.653 5.754 1.00 82.56 107 ALA A C 1
ATOM 892 O O . ALA A 1 107 ? 4.298 -2.853 5.887 1.00 82.56 107 ALA A O 1
ATOM 893 N N . THR A 1 108 ? 2.872 -1.176 5.492 1.00 87.19 108 THR A N 1
ATOM 894 C CA . THR A 1 108 ? 1.755 -1.987 5.038 1.00 87.19 108 THR A CA 1
ATOM 895 C C . THR A 1 108 ? 1.347 -1.464 3.679 1.00 87.19 108 THR A C 1
ATOM 897 O O . THR A 1 108 ? 1.184 -0.258 3.494 1.00 87.19 108 THR A O 1
ATOM 900 N N . PHE A 1 109 ? 1.191 -2.375 2.731 1.00 91.12 109 PHE A N 1
ATOM 901 C CA . PHE A 1 109 ? 0.553 -2.102 1.458 1.00 91.12 109 PHE A CA 1
ATOM 902 C C . PHE A 1 109 ? -0.870 -2.649 1.488 1.00 91.12 109 PHE A C 1
ATOM 904 O O . PHE A 1 109 ? -1.100 -3.756 1.978 1.00 91.12 109 PHE A O 1
ATOM 911 N N . SER A 1 110 ? -1.826 -1.871 0.993 1.00 93.06 110 SER A N 1
ATOM 912 C CA . SER A 1 110 ? -3.232 -2.267 0.939 1.00 93.06 110 SER A CA 1
ATOM 913 C C . SER A 1 110 ? -3.926 -1.739 -0.309 1.00 93.06 110 SER A C 1
ATOM 915 O O . SER A 1 110 ? -3.532 -0.693 -0.821 1.00 93.06 110 SER A O 1
ATOM 917 N N . ILE A 1 111 ? -4.934 -2.474 -0.776 1.00 94.88 111 ILE A N 1
ATOM 918 C CA . ILE A 1 111 ? -5.782 -2.146 -1.926 1.00 94.88 111 ILE A CA 1
ATOM 919 C C . ILE A 1 111 ? -7.228 -2.095 -1.438 1.00 94.88 111 ILE A C 1
ATOM 921 O O . ILE A 1 111 ? -7.666 -3.009 -0.733 1.00 94.88 111 ILE A O 1
ATOM 925 N N . TRP A 1 112 ? -7.937 -1.046 -1.832 1.00 95.19 112 TRP A N 1
ATOM 926 C CA . TRP A 1 112 ? -9.288 -0.711 -1.406 1.00 95.19 112 TRP A CA 1
ATOM 927 C C . TRP A 1 112 ? -10.197 -0.511 -2.617 1.00 95.19 112 TRP A C 1
ATOM 929 O O . TRP A 1 112 ? -9.713 -0.107 -3.676 1.00 95.19 112 TRP A O 1
ATOM 939 N N . GLU A 1 113 ? -11.487 -0.796 -2.451 1.00 95.25 113 GLU A N 1
ATOM 940 C CA . GLU A 1 113 ? -12.525 -0.584 -3.470 1.00 95.25 113 GLU A CA 1
ATOM 941 C C . GLU A 1 113 ? -12.606 0.882 -3.901 1.00 95.25 113 GLU A C 1
ATOM 943 O O . GLU A 1 113 ? -12.675 1.155 -5.095 1.00 95.25 113 GLU A O 1
ATOM 948 N N . ASP A 1 114 ? -12.523 1.801 -2.936 1.00 93.56 114 ASP A N 1
ATOM 949 C CA . ASP A 1 114 ? -12.606 3.240 -3.155 1.00 93.56 114 ASP A CA 1
ATOM 950 C C . ASP A 1 114 ? -11.868 4.043 -2.063 1.00 93.56 114 ASP A C 1
ATOM 952 O O . ASP A 1 114 ? -11.305 3.502 -1.101 1.00 93.56 114 ASP A O 1
ATOM 956 N N . PHE A 1 115 ? -11.828 5.367 -2.242 1.00 91.50 115 PHE A N 1
ATOM 957 C CA . PHE A 1 115 ? -11.213 6.289 -1.285 1.00 91.50 115 PHE A CA 1
ATOM 958 C C . PHE A 1 115 ? -11.998 6.389 0.028 1.00 91.50 115 PHE A C 1
ATOM 960 O O . PHE A 1 115 ? -11.388 6.580 1.078 1.00 91.50 115 PHE A O 1
ATOM 967 N N . GLU A 1 116 ? -13.322 6.253 -0.019 1.00 92.56 116 GLU A N 1
ATOM 968 C CA . GLU A 1 116 ? -14.205 6.393 1.143 1.00 92.56 116 GLU A CA 1
ATOM 969 C C . GLU A 1 116 ? -13.936 5.271 2.153 1.00 92.56 116 GLU A C 1
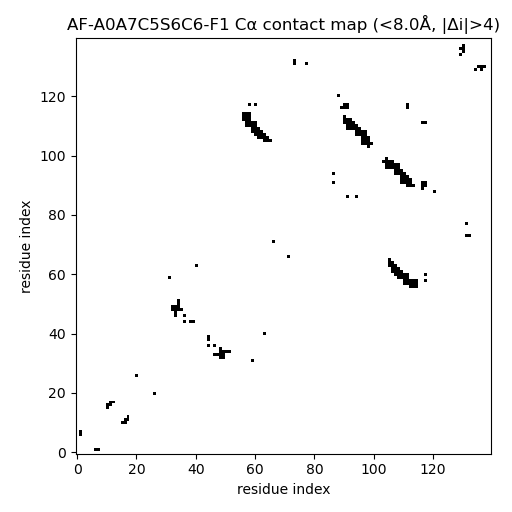ATOM 971 O O . GLU A 1 116 ? -13.693 5.540 3.329 1.00 92.56 116 GLU A O 1
ATOM 976 N N . CYS A 1 117 ? -13.837 4.028 1.681 1.00 93.56 117 CYS A N 1
ATOM 977 C CA . CYS A 1 117 ? -13.493 2.857 2.483 1.00 93.56 117 CYS A CA 1
ATOM 978 C C . CYS A 1 117 ? -12.110 2.994 3.141 1.00 93.56 117 CYS A C 1
ATOM 980 O O . CYS A 1 117 ? -11.936 2.640 4.311 1.00 93.56 117 CYS A O 1
ATOM 982 N N . LEU A 1 118 ? -11.122 3.527 2.411 1.00 92.00 118 LEU A N 1
ATOM 983 C CA . LEU A 1 118 ? -9.791 3.796 2.962 1.00 92.00 118 LEU A CA 1
ATOM 984 C C . LEU A 1 118 ? -9.830 4.886 4.043 1.00 92.00 118 LEU A C 1
ATOM 986 O O . LEU A 1 118 ? -9.135 4.768 5.056 1.00 92.00 118 LEU A O 1
ATOM 990 N N . ASP A 1 119 ? -10.581 5.964 3.822 1.00 90.88 119 ASP A N 1
ATOM 991 C CA . ASP A 1 119 ? -10.648 7.094 4.750 1.00 90.88 119 ASP A CA 1
ATOM 992 C C . ASP A 1 119 ? -11.378 6.701 6.045 1.00 90.88 119 ASP A C 1
ATOM 994 O O . ASP A 1 119 ? -10.871 6.963 7.138 1.00 90.88 119 ASP A O 1
ATOM 998 N N . GLU A 1 120 ? -12.481 5.949 5.946 1.00 90.56 120 GLU A N 1
ATOM 999 C CA . GLU A 1 120 ? -13.166 5.336 7.095 1.00 90.56 120 GLU A CA 1
ATOM 1000 C C . GLU A 1 120 ? -12.208 4.473 7.928 1.00 90.56 120 GLU A C 1
ATOM 1002 O O . GLU A 1 120 ? -12.110 4.635 9.151 1.00 90.56 120 GLU A O 1
ATOM 1007 N N . PHE A 1 121 ? -11.434 3.608 7.265 1.00 88.12 121 PHE A N 1
ATOM 1008 C CA . PHE A 1 121 ? -10.425 2.791 7.932 1.00 88.12 121 PHE A CA 1
ATOM 1009 C C . PHE A 1 121 ? -9.347 3.642 8.616 1.00 88.12 121 PHE A C 1
ATOM 1011 O O . PHE A 1 121 ? -8.949 3.355 9.750 1.00 88.12 121 PHE A O 1
ATOM 1018 N N . ALA A 1 122 ? -8.866 4.697 7.951 1.00 87.06 122 ALA A N 1
ATOM 1019 C CA . ALA A 1 122 ? -7.851 5.591 8.497 1.00 87.06 122 ALA A CA 1
ATOM 1020 C C . ALA A 1 122 ? -8.335 6.283 9.783 1.00 87.06 122 ALA A C 1
ATOM 1022 O O . ALA A 1 122 ? -7.573 6.391 10.748 1.00 87.06 122 ALA A O 1
ATOM 1023 N N . TYR A 1 123 ? -9.598 6.706 9.842 1.00 86.44 123 TYR A N 1
ATOM 1024 C CA . TYR A 1 123 ? -10.190 7.239 11.069 1.00 86.44 123 TYR A CA 1
ATOM 1025 C C . TYR A 1 123 ? -10.289 6.184 12.169 1.00 86.44 123 TYR A C 1
ATOM 1027 O O . TYR A 1 123 ? -9.861 6.436 13.301 1.00 86.44 123 TYR A O 1
ATOM 1035 N N . TRP A 1 124 ? -10.801 4.997 11.841 1.00 86.75 124 TRP A N 1
ATOM 1036 C CA . TRP A 1 124 ? -10.944 3.899 12.794 1.00 86.75 124 TRP A CA 1
ATOM 1037 C C . TRP A 1 124 ? -9.601 3.525 13.436 1.00 86.75 124 TRP A C 1
ATOM 1039 O O . TRP A 1 124 ? -9.482 3.495 14.665 1.00 86.75 124 TRP A O 1
ATOM 1049 N N . ILE A 1 125 ? -8.547 3.341 12.632 1.00 83.19 125 ILE A N 1
ATOM 1050 C CA . ILE A 1 125 ? -7.231 2.957 13.157 1.00 83.19 125 ILE A CA 1
ATOM 1051 C C . ILE A 1 125 ? -6.612 4.064 14.020 1.00 83.19 125 ILE A C 1
ATOM 1053 O O . ILE A 1 125 ? -5.969 3.767 15.029 1.00 83.19 125 ILE A O 1
ATOM 1057 N N . ILE A 1 126 ? -6.820 5.343 13.677 1.00 83.06 126 ILE A N 1
ATOM 1058 C CA . ILE A 1 126 ? -6.353 6.472 14.496 1.00 83.06 126 ILE A CA 1
ATOM 1059 C C . ILE A 1 126 ? -7.008 6.428 15.876 1.00 83.06 126 ILE A C 1
ATOM 1061 O O . ILE A 1 126 ? -6.300 6.549 16.876 1.00 83.06 126 ILE A O 1
ATOM 1065 N N . ILE A 1 127 ? -8.324 6.218 15.944 1.00 82.75 127 ILE A N 1
ATOM 1066 C CA . ILE A 1 127 ? -9.060 6.131 17.211 1.00 82.75 127 ILE A CA 1
ATOM 1067 C C . ILE A 1 127 ? -8.521 4.974 18.053 1.00 82.75 127 ILE A C 1
ATOM 1069 O O . ILE A 1 127 ? -8.118 5.190 19.195 1.00 82.75 127 ILE A O 1
ATOM 1073 N N . ILE A 1 128 ? -8.412 3.774 17.482 1.00 81.31 128 ILE A N 1
ATOM 1074 C CA . ILE A 1 128 ? -7.907 2.588 18.189 1.00 81.31 128 ILE A CA 1
ATOM 1075 C C . ILE A 1 128 ? -6.491 2.813 18.738 1.00 81.31 128 ILE A C 1
ATOM 1077 O O . ILE A 1 128 ? -6.199 2.490 19.894 1.00 81.31 128 ILE A O 1
ATOM 1081 N N . LEU A 1 129 ? -5.599 3.415 17.946 1.00 78.31 129 LEU A N 1
ATOM 1082 C CA . LEU A 1 129 ? -4.244 3.734 18.395 1.00 78.31 129 LEU A CA 1
ATOM 1083 C C . LEU A 1 129 ? -4.245 4.807 19.493 1.00 78.31 129 LEU A C 1
ATOM 1085 O O . LEU A 1 129 ? -3.501 4.679 20.469 1.00 78.31 129 LEU A O 1
ATOM 1089 N N . LEU A 1 130 ? -5.078 5.844 19.383 1.00 79.19 130 LEU A N 1
ATOM 1090 C CA . LEU A 1 130 ? -5.212 6.860 20.428 1.00 79.19 130 LEU A CA 1
ATOM 1091 C C . LEU A 1 130 ? -5.680 6.237 21.745 1.00 79.19 130 LEU A C 1
ATOM 1093 O O . LEU A 1 130 ? -5.053 6.482 22.772 1.00 79.19 130 LEU A O 1
ATOM 1097 N N . GLN A 1 131 ? -6.686 5.365 21.722 1.00 78.56 131 GLN A N 1
ATOM 1098 C CA . GLN A 1 131 ? -7.176 4.666 22.916 1.00 78.56 131 GLN A CA 1
ATOM 1099 C C . GLN A 1 131 ? -6.107 3.754 23.533 1.00 78.56 131 GLN A C 1
ATOM 1101 O O . GLN A 1 131 ? -5.914 3.734 24.751 1.00 78.56 131 GLN A O 1
ATOM 1106 N N . ALA A 1 132 ? -5.354 3.036 22.698 1.00 74.94 132 ALA A N 1
ATOM 1107 C CA . ALA A 1 132 ? -4.299 2.131 23.144 1.00 74.94 132 ALA A CA 1
ATOM 1108 C C . ALA A 1 132 ? -3.120 2.855 23.820 1.00 74.94 132 ALA A C 1
ATOM 1110 O O . ALA A 1 132 ? -2.550 2.359 24.803 1.00 74.94 132 ALA A O 1
ATOM 1111 N N . PHE A 1 133 ? -2.725 4.019 23.295 1.00 75.31 133 PHE A N 1
ATOM 1112 C CA . PHE A 1 133 ? -1.548 4.757 23.765 1.00 75.31 133 PHE A CA 1
ATOM 1113 C C . PHE A 1 133 ? -1.873 5.885 24.751 1.00 75.31 133 PHE A C 1
ATOM 1115 O O . PHE A 1 133 ? -1.019 6.210 25.582 1.00 75.31 133 PHE A O 1
ATOM 1122 N N . PHE A 1 134 ? -3.096 6.411 24.723 1.00 75.81 134 PHE A N 1
ATOM 1123 C CA . PHE A 1 134 ? -3.584 7.519 25.547 1.00 75.81 134 PHE A CA 1
ATOM 1124 C C . PHE A 1 134 ? -4.972 7.206 26.141 1.00 75.81 134 PHE A C 1
ATOM 1126 O O . PHE A 1 134 ? -5.944 7.899 25.852 1.00 75.81 134 PHE A O 1
ATOM 1133 N N . PRO A 1 135 ? -5.085 6.198 27.025 1.00 64.12 135 PRO A N 1
ATOM 1134 C CA . PRO A 1 135 ? -6.373 5.752 27.571 1.00 64.12 135 PRO A CA 1
ATOM 1135 C C . PRO A 1 135 ? -7.129 6.822 28.381 1.00 64.12 135 PRO A C 1
ATOM 1137 O O . PRO A 1 135 ? -8.331 6.696 28.574 1.00 64.12 135 PRO A O 1
ATOM 1140 N N . ALA A 1 136 ? -6.453 7.891 28.818 1.00 62.06 136 ALA A N 1
ATOM 1141 C CA . ALA A 1 136 ? -7.073 9.041 29.483 1.00 62.06 136 ALA A CA 1
ATOM 1142 C C . ALA A 1 136 ? -7.902 9.945 28.540 1.00 62.06 136 ALA A C 1
ATOM 1144 O O . ALA A 1 136 ? -8.560 10.861 29.015 1.00 62.06 136 ALA A O 1
ATOM 1145 N N . LEU A 1 137 ? -7.869 9.718 27.219 1.00 57.41 137 LEU A N 1
ATOM 1146 C CA . LEU A 1 137 ? -8.699 10.443 26.245 1.00 57.41 137 LEU A CA 1
ATOM 1147 C C . LEU A 1 137 ? -10.104 9.838 26.069 1.00 57.41 137 LEU A C 1
ATOM 1149 O O . LEU A 1 137 ? -10.912 10.422 25.362 1.00 57.41 137 LEU A O 1
ATOM 1153 N N . ASN A 1 138 ? -10.415 8.711 26.719 1.00 50.03 138 ASN A N 1
ATOM 1154 C CA . ASN A 1 138 ? -11.731 8.055 26.644 1.00 50.03 138 ASN A CA 1
ATOM 1155 C C . ASN A 1 138 ? -12.851 8.772 27.428 1.00 50.03 138 ASN A C 1
ATOM 1157 O O . ASN A 1 138 ? -13.959 8.247 27.505 1.00 50.03 138 ASN A O 1
ATOM 1161 N N . GLU A 1 139 ? -12.571 9.928 28.035 1.00 46.12 139 GLU A N 1
ATOM 1162 C CA . GLU A 1 139 ? -13.535 10.696 28.839 1.00 46.12 139 GLU A CA 1
ATOM 1163 C C . GLU A 1 139 ? -14.120 11.928 28.115 1.00 46.12 139 GLU A C 1
ATOM 1165 O O . GLU A 1 139 ? -14.768 12.752 28.760 1.00 46.12 139 GLU A O 1
ATOM 1170 N N . PHE A 1 140 ? -13.928 12.060 26.795 1.00 41.12 140 PHE A N 1
ATOM 1171 C CA . PHE A 1 140 ? -14.486 13.155 25.983 1.00 41.12 140 PHE A CA 1
ATOM 1172 C C . PHE A 1 140 ? -15.256 12.653 24.764 1.00 41.12 140 PHE A C 1
ATOM 1174 O O . PHE A 1 140 ? -14.755 11.723 24.093 1.00 41.12 140 PHE A O 1
#